Protein AF-A0A7K1H593-F1 (afdb_monomer)

Structure (mmCIF, N/CA/C/O backbone):
data_AF-A0A7K1H593-F1
#
_entry.id   AF-A0A7K1H593-F1
#
loop_
_atom_site.group_PDB
_atom_site.id
_atom_site.type_symbol
_atom_site.label_atom_id
_atom_site.label_alt_id
_atom_site.label_comp_id
_atom_site.label_asym_id
_atom_site.label_entity_id
_atom_site.label_seq_id
_atom_site.pdbx_PDB_ins_code
_atom_site.Cartn_x
_atom_site.Cartn_y
_atom_site.Cartn_z
_atom_site.occupancy
_atom_site.B_iso_or_equiv
_atom_site.auth_seq_id
_atom_site.auth_comp_id
_atom_site.auth_asym_id
_atom_site.auth_atom_id
_atom_site.pdbx_PDB_model_num
ATOM 1 N N . MET A 1 1 ? -56.464 -36.710 -16.803 1.00 37.56 1 MET A N 1
ATOM 2 C CA . MET A 1 1 ? -55.310 -37.613 -16.619 1.00 37.56 1 MET A CA 1
ATOM 3 C C . MET A 1 1 ? -54.105 -36.957 -17.285 1.00 37.56 1 MET A C 1
ATOM 5 O O . MET A 1 1 ? -54.221 -36.683 -18.466 1.00 37.56 1 MET A O 1
ATOM 9 N N . THR A 1 2 ? -53.087 -36.596 -16.481 1.00 38.41 2 THR A N 1
ATOM 10 C CA . THR A 1 2 ? -51.612 -36.566 -16.722 1.00 38.41 2 THR A CA 1
ATOM 11 C C . THR A 1 2 ? -51.073 -36.165 -18.114 1.00 38.41 2 THR A C 1
ATOM 13 O O . THR A 1 2 ? -51.560 -36.680 -19.105 1.00 38.41 2 THR A O 1
ATOM 16 N N . ALA A 1 3 ? -49.969 -35.451 -18.346 1.00 38.19 3 ALA A N 1
ATOM 17 C CA . ALA A 1 3 ? -48.940 -34.703 -17.613 1.00 38.19 3 ALA A CA 1
ATOM 18 C C . ALA A 1 3 ? -47.922 -34.210 -18.692 1.00 38.19 3 ALA A C 1
ATOM 20 O O . ALA A 1 3 ? -47.990 -34.664 -19.832 1.00 38.19 3 ALA A O 1
ATOM 21 N N . SER A 1 4 ? -46.946 -33.382 -18.293 1.00 42.38 4 SER A N 1
ATOM 22 C CA . SER A 1 4 ? -45.623 -33.174 -18.936 1.00 42.38 4 SER A CA 1
ATOM 23 C C . SER A 1 4 ? -45.465 -32.153 -20.081 1.00 42.38 4 SER A C 1
ATOM 25 O O . SER A 1 4 ? -45.614 -32.478 -21.250 1.00 42.38 4 SER A O 1
ATOM 27 N N . GLY A 1 5 ? -45.056 -30.930 -19.698 1.00 45.47 5 GLY A N 1
ATOM 28 C CA . GLY A 1 5 ? -43.670 -30.433 -19.842 1.00 45.47 5 GLY A CA 1
ATOM 29 C C . GLY A 1 5 ? -43.194 -29.894 -21.209 1.00 45.47 5 GLY A C 1
ATOM 30 O O . GLY A 1 5 ? -43.205 -30.645 -22.179 1.00 45.47 5 GLY A O 1
ATOM 31 N N . PRO A 1 6 ? -42.674 -28.648 -21.293 1.00 47.88 6 PRO A N 1
ATOM 32 C CA . PRO A 1 6 ? -41.946 -28.169 -22.467 1.00 47.88 6 PRO A CA 1
ATOM 33 C C . PRO A 1 6 ? -40.480 -28.635 -22.413 1.00 47.88 6 PRO A C 1
ATOM 35 O O . PRO A 1 6 ? -39.821 -28.480 -21.385 1.00 47.88 6 PRO A O 1
ATOM 38 N N . GLN A 1 7 ? -39.961 -29.193 -23.508 1.00 47.41 7 GLN A N 1
ATOM 39 C CA . GLN A 1 7 ? -38.524 -29.425 -23.683 1.00 47.41 7 GLN A CA 1
ATOM 40 C C . GLN A 1 7 ? -37.982 -28.561 -24.824 1.00 47.41 7 GLN A C 1
ATOM 42 O O . GLN A 1 7 ? -38.328 -28.769 -25.986 1.00 47.41 7 GLN A O 1
ATOM 47 N N . ASP A 1 8 ? -37.115 -27.617 -24.458 1.00 51.12 8 ASP A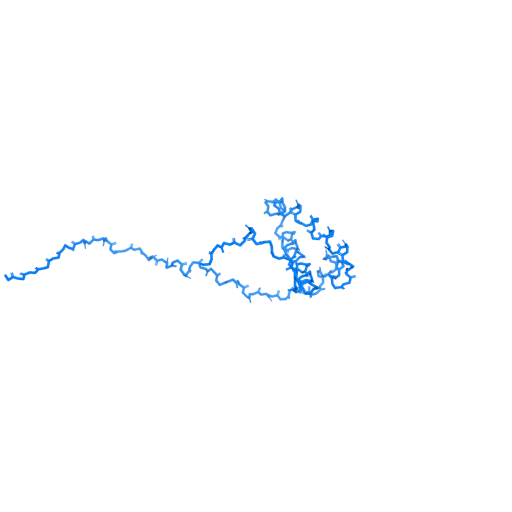 N 1
ATOM 48 C CA . ASP A 1 8 ? -36.042 -27.098 -25.310 1.00 51.12 8 ASP A CA 1
ATOM 49 C C . ASP A 1 8 ? -34.999 -28.195 -25.561 1.00 51.12 8 ASP A C 1
ATOM 51 O O . ASP A 1 8 ? -34.720 -28.999 -24.666 1.00 51.12 8 ASP A O 1
ATOM 55 N N . PRO A 1 9 ? -34.322 -28.163 -26.716 1.00 46.91 9 PRO A N 1
ATOM 56 C CA . PRO A 1 9 ? -32.936 -28.599 -26.749 1.00 46.91 9 PRO A CA 1
ATOM 57 C C . PRO A 1 9 ? -32.018 -27.494 -27.288 1.00 46.91 9 PRO A C 1
ATOM 59 O O . PRO A 1 9 ? -31.876 -27.298 -28.495 1.00 46.91 9 PRO A O 1
ATOM 62 N N . PHE A 1 10 ? -31.333 -26.814 -26.365 1.00 41.69 10 PHE A N 1
ATOM 63 C CA . PHE A 1 10 ? -30.073 -26.130 -26.653 1.00 41.69 10 PHE A CA 1
ATOM 64 C C . PHE A 1 10 ? -29.047 -27.157 -27.177 1.00 41.69 10 PHE A C 1
ATOM 66 O O . PHE A 1 10 ? -28.956 -28.257 -26.622 1.00 41.69 10 PHE A O 1
ATOM 73 N N . PRO A 1 11 ? -28.273 -26.846 -28.234 1.00 45.22 11 PRO A N 1
ATOM 74 C CA . PRO A 1 11 ? -27.295 -27.780 -28.774 1.00 45.22 11 PRO A CA 1
ATOM 75 C C . PRO A 1 11 ? -26.130 -27.990 -27.799 1.00 45.22 11 PRO A C 1
ATOM 77 O O . PRO A 1 11 ? -25.459 -27.049 -27.382 1.00 45.22 11 PRO A O 1
ATOM 80 N N . ALA A 1 12 ? -25.878 -29.259 -27.477 1.00 49.06 12 ALA A N 1
ATOM 81 C CA . ALA A 1 12 ? -24.699 -29.719 -26.760 1.00 49.06 12 ALA A CA 1
ATOM 82 C C . ALA A 1 12 ? -23.453 -29.575 -27.647 1.00 49.06 12 ALA A C 1
ATOM 84 O O . ALA A 1 12 ? -23.407 -30.148 -28.736 1.00 49.06 12 ALA A O 1
ATOM 85 N N . GLY A 1 13 ? -22.432 -28.849 -27.186 1.00 48.53 13 GLY A N 1
ATOM 86 C CA . GLY A 1 13 ? -21.150 -28.824 -27.895 1.00 48.53 13 GLY A CA 1
ATOM 87 C C . GLY A 1 13 ? -20.305 -27.576 -27.699 1.00 48.53 13 GLY A C 1
ATOM 88 O O . GLY A 1 13 ? -19.898 -26.951 -28.670 1.00 48.53 13 GLY A O 1
ATOM 89 N N . GLY A 1 14 ? -20.004 -27.231 -26.455 1.00 42.84 14 GLY A N 1
ATOM 90 C CA . GLY A 1 14 ? -18.936 -26.305 -26.110 1.00 42.84 14 GLY A CA 1
ATOM 91 C C . GLY A 1 14 ? -18.624 -26.534 -24.648 1.00 42.84 14 GLY A C 1
ATOM 92 O O . GLY A 1 14 ? -19.518 -26.412 -23.821 1.00 42.84 14 GLY A O 1
ATOM 93 N N . THR A 1 15 ? -17.413 -26.972 -24.330 1.00 50.97 15 THR A N 1
ATOM 94 C CA . THR A 1 15 ? -16.977 -27.189 -22.952 1.00 50.97 15 THR A CA 1
ATOM 95 C C . THR A 1 15 ? -17.070 -25.858 -22.209 1.00 50.97 15 THR A C 1
ATOM 97 O O . THR A 1 15 ? -16.178 -25.017 -22.316 1.00 50.97 15 THR A O 1
ATOM 100 N N . GLU A 1 16 ? -18.177 -25.637 -21.503 1.00 50.53 16 GLU A N 1
ATOM 101 C CA . GLU A 1 16 ? -18.317 -24.546 -20.552 1.00 50.53 16 GLU A CA 1
ATOM 102 C C . GLU A 1 16 ? -17.323 -24.828 -19.429 1.00 50.53 16 GLU A C 1
ATOM 104 O O . GLU A 1 16 ? -17.581 -25.607 -18.515 1.00 50.53 16 GLU A O 1
ATOM 109 N N . VAL A 1 17 ? -16.128 -24.251 -19.545 1.00 56.72 17 VAL A N 1
ATOM 110 C CA . VAL A 1 17 ? -15.201 -24.181 -18.420 1.00 56.72 17 VAL A CA 1
ATOM 111 C C . VAL A 1 17 ? -15.938 -23.462 -17.293 1.00 56.72 17 VAL A C 1
ATOM 113 O O . VAL A 1 17 ? -16.339 -22.300 -17.434 1.00 56.72 17 VAL A O 1
ATOM 116 N N . SER A 1 18 ? -16.191 -24.194 -16.208 1.00 56.59 18 SER A N 1
ATOM 117 C CA . SER A 1 18 ? -16.951 -23.694 -15.067 1.00 56.59 18 SER A CA 1
ATOM 118 C C . SER A 1 18 ? -16.257 -22.428 -14.535 1.00 56.59 18 SER A C 1
ATOM 120 O O . SER A 1 18 ? -15.024 -22.387 -14.532 1.00 56.59 18 SER A O 1
ATOM 122 N N . PRO A 1 19 ? -16.970 -21.372 -14.098 1.00 56.25 19 PRO A N 1
ATOM 123 C CA . PRO A 1 19 ? -16.346 -20.131 -13.619 1.00 56.25 19 PRO A CA 1
ATOM 124 C C . PRO A 1 19 ? -15.300 -20.364 -12.520 1.00 56.25 19 PRO A C 1
ATOM 126 O O . PRO A 1 19 ? -14.318 -19.633 -12.434 1.00 56.25 19 PRO A O 1
ATOM 129 N N . GLU A 1 20 ? -15.492 -21.427 -11.743 1.00 52.88 20 GLU A N 1
ATOM 130 C CA . GLU A 1 20 ? -14.625 -21.874 -10.652 1.00 52.88 20 GLU A CA 1
ATOM 131 C C . GLU A 1 20 ? -13.304 -22.499 -11.143 1.00 52.88 20 GLU A C 1
ATOM 133 O O . GLU A 1 20 ? -12.318 -22.498 -10.419 1.00 52.88 20 GLU A O 1
ATOM 138 N N . GLN A 1 21 ? -13.247 -22.965 -12.396 1.00 56.75 21 GLN A N 1
ATOM 139 C CA . GLN A 1 21 ? -12.048 -23.521 -13.044 1.00 56.75 21 GLN A CA 1
ATOM 140 C C . GLN A 1 21 ? -11.222 -22.459 -13.790 1.00 56.75 21 GLN A C 1
ATOM 142 O O . GLN A 1 21 ? -10.186 -22.773 -14.368 1.00 56.75 21 GLN A O 1
ATOM 147 N N . ARG A 1 22 ? -11.685 -21.199 -13.818 1.00 57.53 22 ARG A N 1
ATOM 148 C CA . ARG A 1 22 ? -10.984 -20.067 -14.452 1.00 57.53 22 ARG A CA 1
ATOM 149 C C . ARG A 1 22 ? -10.076 -19.315 -13.476 1.00 57.53 22 ARG A C 1
ATOM 151 O O . ARG A 1 22 ? -9.508 -18.289 -13.839 1.00 57.53 22 ARG A O 1
ATOM 158 N N . ILE A 1 23 ? -9.962 -19.795 -12.244 1.00 50.25 23 ILE A N 1
ATOM 159 C CA . ILE A 1 23 ? -8.953 -19.320 -11.310 1.00 50.25 23 ILE A CA 1
ATOM 160 C C . ILE A 1 23 ? -7.698 -20.115 -11.668 1.00 50.25 23 ILE A C 1
ATOM 162 O O . ILE A 1 23 ? -7.671 -21.302 -11.352 1.00 50.25 23 ILE A O 1
ATOM 166 N N . PRO A 1 24 ? -6.686 -19.541 -12.350 1.00 50.12 24 PRO A N 1
ATOM 167 C CA . PRO A 1 24 ? -5.380 -20.163 -12.286 1.00 50.12 24 PRO A CA 1
ATOM 168 C C . PRO A 1 24 ? -5.051 -20.160 -10.801 1.00 50.12 24 PRO A C 1
ATOM 170 O O . PRO A 1 24 ? -5.043 -19.085 -10.190 1.00 50.12 24 PRO A O 1
ATOM 173 N N . GLU A 1 25 ? -4.923 -21.356 -10.223 1.00 53.56 25 GLU A N 1
ATOM 174 C CA . GLU A 1 25 ? -4.205 -21.613 -8.980 1.00 53.56 25 GLU A CA 1
ATOM 175 C C . GLU A 1 25 ? -3.234 -20.461 -8.765 1.00 53.56 25 GLU A C 1
ATOM 177 O O . GLU A 1 25 ? -2.296 -20.309 -9.549 1.00 53.56 25 GLU A O 1
ATOM 182 N N . TRP A 1 26 ? -3.551 -19.557 -7.828 1.00 53.41 26 TRP A N 1
ATOM 183 C CA . TRP A 1 26 ? -2.686 -18.423 -7.539 1.00 53.41 26 TRP A CA 1
ATOM 184 C C . TRP A 1 26 ? -1.329 -19.022 -7.231 1.00 53.41 26 TRP A C 1
ATOM 186 O O . TRP A 1 26 ? -1.180 -19.673 -6.202 1.00 53.41 26 TRP A O 1
ATOM 196 N N . GLY A 1 27 ? -0.429 -18.919 -8.212 1.00 50.72 27 GLY A N 1
ATOM 197 C CA . GLY A 1 27 ? 0.699 -19.819 -8.340 1.00 50.72 27 GLY A CA 1
ATOM 198 C C . GLY A 1 27 ? 1.519 -19.756 -7.076 1.00 50.72 27 GLY A C 1
ATOM 199 O O . GLY A 1 27 ? 2.225 -18.778 -6.844 1.00 50.72 27 GLY A O 1
ATOM 200 N N . ASP A 1 28 ? 1.439 -20.812 -6.276 1.00 51.00 28 ASP A N 1
ATOM 201 C CA . ASP A 1 28 ? 2.311 -21.017 -5.127 1.00 51.00 28 ASP A CA 1
ATOM 202 C C . ASP A 1 28 ? 3.681 -21.533 -5.600 1.00 51.00 28 ASP A C 1
ATOM 204 O O . ASP A 1 28 ? 4.329 -22.356 -4.964 1.00 51.00 28 ASP A O 1
ATOM 208 N N . ASP A 1 29 ? 4.128 -21.041 -6.760 1.00 56.50 29 ASP A N 1
ATOM 209 C CA . ASP A 1 29 ? 5.493 -21.177 -7.239 1.00 56.50 29 ASP A CA 1
ATOM 210 C C . ASP A 1 29 ? 6.263 -19.924 -6.825 1.00 56.50 29 ASP A C 1
ATOM 212 O O . ASP A 1 29 ? 6.744 -19.122 -7.627 1.00 56.50 29 ASP A O 1
ATOM 216 N N . ARG A 1 30 ? 6.344 -19.710 -5.509 1.00 57.78 30 ARG A N 1
ATOM 217 C CA . ARG A 1 30 ? 7.355 -18.821 -4.944 1.00 57.78 30 ARG A CA 1
ATOM 218 C C . ARG A 1 30 ? 8.677 -19.573 -4.966 1.00 57.78 30 ARG A C 1
ATOM 220 O O . ARG A 1 30 ? 9.197 -19.959 -3.921 1.00 57.78 30 ARG A O 1
ATOM 227 N N . THR A 1 31 ? 9.244 -19.774 -6.155 1.00 52.53 31 THR A N 1
ATOM 228 C CA . THR A 1 31 ? 10.683 -20.001 -6.274 1.00 52.53 31 THR A CA 1
ATOM 229 C C . THR A 1 31 ? 11.367 -18.862 -5.535 1.00 52.53 31 THR A C 1
ATOM 231 O O . THR A 1 31 ? 11.322 -17.713 -5.975 1.00 52.53 31 THR A O 1
ATOM 234 N N . ALA A 1 32 ? 11.932 -19.170 -4.367 1.00 55.91 32 ALA A N 1
ATOM 235 C CA . ALA A 1 32 ? 12.747 -18.246 -3.604 1.00 55.91 32 ALA A CA 1
ATOM 236 C C . ALA A 1 32 ? 13.885 -17.783 -4.519 1.00 55.91 32 ALA A C 1
ATOM 238 O O . ALA A 1 32 ? 14.826 -18.532 -4.788 1.00 55.91 32 ALA A O 1
ATOM 239 N N . ALA A 1 33 ? 13.749 -16.571 -5.059 1.00 51.22 33 ALA A N 1
ATOM 240 C CA . ALA A 1 33 ? 14.813 -15.925 -5.801 1.00 51.22 33 ALA A CA 1
ATOM 241 C C . ALA A 1 33 ? 16.062 -15.881 -4.901 1.00 51.22 33 ALA A C 1
ATOM 243 O O . ALA A 1 33 ? 15.930 -15.698 -3.684 1.00 51.22 33 ALA A O 1
ATOM 244 N N . PRO A 1 34 ? 17.269 -16.089 -5.454 1.00 45.66 34 PRO A N 1
ATOM 245 C CA . PRO A 1 34 ? 18.488 -16.033 -4.661 1.00 45.66 34 PRO A CA 1
ATOM 246 C C . PRO A 1 34 ? 18.571 -14.674 -3.958 1.00 45.66 34 PRO A C 1
ATOM 248 O O . PRO A 1 34 ? 18.268 -13.643 -4.552 1.00 45.66 34 PRO A O 1
ATOM 251 N N . ALA A 1 35 ? 18.994 -14.684 -2.692 1.00 54.44 35 ALA A N 1
ATOM 252 C CA . ALA A 1 35 ? 19.035 -13.547 -1.762 1.00 54.44 35 ALA A CA 1
ATOM 253 C C . ALA A 1 35 ? 19.927 -12.352 -2.192 1.00 54.44 35 ALA A C 1
ATOM 255 O O . ALA A 1 35 ? 20.272 -11.508 -1.373 1.00 54.44 35 ALA A O 1
ATOM 256 N N . SER A 1 36 ? 20.325 -12.273 -3.464 1.00 50.72 36 SER A N 1
ATOM 257 C CA . SER A 1 36 ? 21.171 -11.225 -4.045 1.00 50.72 36 SER A CA 1
ATOM 258 C C . SER A 1 36 ? 20.391 -9.979 -4.493 1.00 50.72 36 SER A C 1
ATOM 260 O O . SER A 1 36 ? 21.012 -8.943 -4.694 1.00 50.72 36 SER A O 1
ATOM 262 N N . ASP A 1 37 ? 19.056 -10.047 -4.605 1.00 49.97 37 ASP A N 1
ATOM 263 C CA . ASP A 1 37 ? 18.191 -8.893 -4.930 1.00 49.97 37 ASP A CA 1
ATOM 264 C C . ASP A 1 37 ? 17.729 -8.094 -3.694 1.00 49.97 37 ASP A C 1
ATOM 266 O O . ASP A 1 37 ? 17.050 -7.074 -3.833 1.00 49.97 37 ASP A O 1
ATOM 270 N N . ALA A 1 38 ? 18.084 -8.533 -2.481 1.00 49.91 38 ALA A N 1
ATOM 271 C CA . ALA A 1 38 ? 17.729 -7.830 -1.245 1.00 49.91 38 ALA A CA 1
ATOM 272 C C . ALA A 1 38 ? 18.388 -6.440 -1.160 1.00 49.91 38 ALA A C 1
ATOM 274 O O . ALA A 1 38 ? 17.753 -5.488 -0.718 1.00 49.91 38 ALA A O 1
ATOM 275 N N . ASP A 1 39 ? 19.601 -6.291 -1.701 1.00 46.69 39 ASP A N 1
ATOM 276 C CA . ASP A 1 39 ? 20.321 -5.008 -1.752 1.00 46.69 39 ASP A CA 1
ATOM 277 C C . ASP A 1 39 ? 19.666 -3.973 -2.693 1.00 46.69 39 ASP A C 1
ATOM 279 O O . ASP A 1 39 ? 19.945 -2.778 -2.600 1.00 46.69 39 ASP A O 1
ATOM 283 N N . LEU A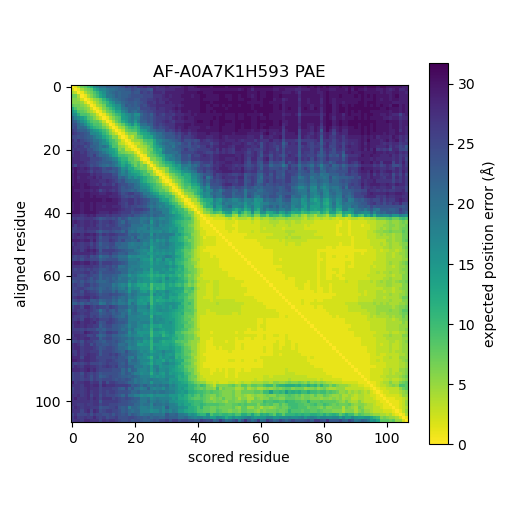 1 40 ? 18.764 -4.397 -3.592 1.00 55.59 40 LEU A N 1
ATOM 284 C CA . LEU A 1 40 ? 17.987 -3.494 -4.456 1.00 55.59 40 LEU A CA 1
ATOM 285 C C . LEU A 1 40 ? 16.646 -3.064 -3.835 1.00 55.59 40 LEU A C 1
ATOM 287 O O . LEU A 1 40 ? 16.010 -2.148 -4.360 1.00 55.59 40 LEU A O 1
ATOM 291 N N . LEU A 1 41 ? 16.191 -3.702 -2.750 1.00 66.94 41 LEU A N 1
ATOM 292 C CA . LEU A 1 41 ? 14.855 -3.491 -2.166 1.00 66.94 41 LEU A CA 1
ATOM 293 C C . LEU A 1 41 ? 14.764 -2.342 -1.155 1.00 66.94 41 LEU A C 1
ATOM 295 O O . LEU A 1 41 ? 13.685 -2.091 -0.623 1.00 66.94 41 LEU A O 1
ATOM 299 N N . GLY A 1 42 ? 15.847 -1.603 -0.926 1.00 79.19 42 GLY A N 1
ATOM 300 C CA . GLY A 1 42 ? 15.893 -0.607 0.144 1.00 79.19 42 GLY A CA 1
ATOM 301 C C . GLY A 1 42 ? 16.069 -1.254 1.521 1.00 79.19 42 GLY A C 1
ATOM 302 O O . GLY A 1 42 ? 16.404 -2.428 1.630 1.00 79.19 42 GLY A O 1
ATOM 303 N N . ILE A 1 43 ? 15.889 -0.461 2.578 1.00 91.25 43 ILE A N 1
ATOM 304 C CA . ILE A 1 43 ? 16.077 -0.896 3.974 1.00 91.25 43 ILE A CA 1
ATOM 305 C C . ILE A 1 43 ? 14.978 -1.899 4.360 1.00 91.25 43 ILE A C 1
ATOM 307 O O . ILE A 1 43 ? 13.830 -1.727 3.944 1.00 91.25 43 ILE A O 1
ATOM 311 N N . ASP A 1 44 ? 15.295 -2.925 5.155 1.00 93.00 44 ASP A N 1
ATOM 312 C CA . ASP A 1 44 ? 14.300 -3.873 5.680 1.00 93.00 44 ASP A CA 1
ATOM 313 C C . ASP A 1 44 ? 13.150 -3.107 6.378 1.00 93.00 44 ASP A C 1
ATOM 315 O O . ASP A 1 44 ? 13.421 -2.230 7.205 1.00 93.00 44 ASP A O 1
ATOM 319 N N . PRO A 1 45 ? 11.866 -3.385 6.070 1.00 94.88 45 PRO A N 1
ATOM 320 C CA . PRO A 1 45 ? 10.741 -2.736 6.742 1.00 94.88 45 PRO A CA 1
ATOM 321 C C . PRO A 1 45 ? 10.818 -2.770 8.273 1.00 94.88 45 PRO A C 1
ATOM 323 O O . PRO A 1 45 ? 10.437 -1.791 8.918 1.00 94.88 45 PRO A O 1
ATOM 326 N N . ALA A 1 46 ? 11.334 -3.854 8.858 1.00 95.50 46 ALA A N 1
ATOM 327 C CA . ALA A 1 46 ? 11.470 -4.005 10.305 1.00 95.50 46 ALA A CA 1
ATOM 328 C C . ALA A 1 46 ? 12.490 -3.022 10.910 1.00 95.50 46 ALA A C 1
ATOM 330 O O . ALA A 1 46 ? 12.391 -2.670 12.086 1.00 95.50 46 ALA A O 1
ATOM 331 N N . GLU A 1 47 ? 13.444 -2.541 10.109 1.00 96.31 47 GLU A N 1
ATOM 332 C CA . GLU A 1 47 ? 14.439 -1.540 10.505 1.00 96.31 47 GLU A CA 1
ATOM 333 C C . GLU A 1 47 ? 13.942 -0.097 10.311 1.00 96.31 47 GLU A C 1
ATOM 335 O O . GLU A 1 47 ? 14.532 0.841 10.854 1.00 96.31 47 GLU A O 1
ATOM 340 N N . LEU A 1 48 ? 12.848 0.111 9.569 1.00 96.62 48 LEU A N 1
ATOM 341 C CA . LEU A 1 48 ? 12.272 1.439 9.360 1.00 96.62 48 LEU A CA 1
ATOM 342 C C . LEU A 1 48 ? 11.519 1.932 10.598 1.00 96.62 48 LEU A C 1
ATOM 344 O O . LEU A 1 48 ? 10.651 1.244 11.144 1.00 96.62 48 LEU A O 1
ATOM 348 N N . GLY A 1 49 ? 11.765 3.187 10.979 1.00 97.00 49 GLY A N 1
ATOM 349 C CA . GLY A 1 49 ? 10.912 3.905 11.926 1.00 97.00 49 GLY A CA 1
ATOM 350 C C . GLY A 1 49 ? 9.496 4.116 11.373 1.00 97.00 49 GLY A C 1
ATOM 351 O O . GLY A 1 49 ? 9.282 4.085 10.165 1.00 97.00 49 GLY A O 1
ATOM 352 N N . GLU A 1 50 ? 8.518 4.348 12.253 1.00 96.81 50 GLU A N 1
ATOM 353 C CA . GLU A 1 50 ? 7.101 4.501 11.874 1.00 96.81 50 GLU A CA 1
ATOM 354 C C . GLU A 1 50 ? 6.883 5.579 10.799 1.00 96.81 50 GLU A C 1
ATOM 356 O O . GLU A 1 50 ? 6.237 5.334 9.784 1.00 96.81 50 GLU A O 1
ATOM 361 N N . G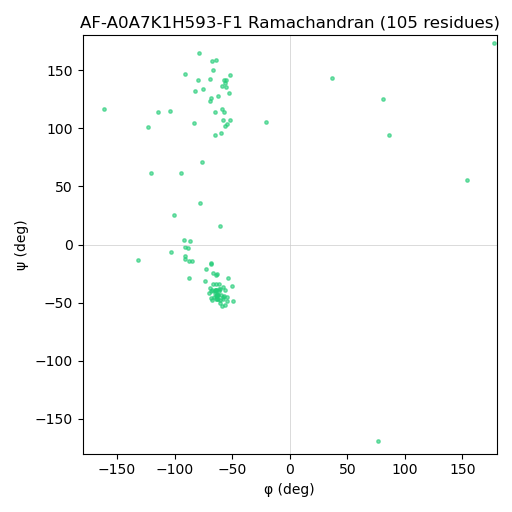LU A 1 51 ? 7.461 6.768 10.978 1.00 97.75 51 GLU A N 1
ATOM 362 C CA . GLU A 1 51 ? 7.302 7.870 10.022 1.00 97.75 51 GLU A CA 1
ATOM 363 C C . GLU A 1 51 ? 7.898 7.539 8.648 1.00 97.75 51 GLU A C 1
ATOM 365 O O . GLU A 1 51 ? 7.312 7.869 7.613 1.00 97.75 51 GLU A O 1
ATOM 370 N N . ASP A 1 52 ? 9.045 6.858 8.633 1.00 97.62 52 ASP A N 1
ATOM 371 C CA . ASP A 1 52 ? 9.715 6.450 7.403 1.00 97.62 52 ASP A CA 1
ATOM 372 C C . ASP A 1 52 ? 8.933 5.342 6.686 1.00 97.62 52 ASP A C 1
ATOM 374 O O . ASP A 1 52 ? 8.743 5.436 5.472 1.00 97.62 52 ASP A O 1
ATOM 378 N N . LEU A 1 53 ? 8.405 4.362 7.431 1.00 97.44 53 LEU A N 1
ATOM 379 C CA . LEU A 1 53 ? 7.536 3.297 6.923 1.00 97.44 53 LEU A CA 1
ATOM 380 C C . LEU A 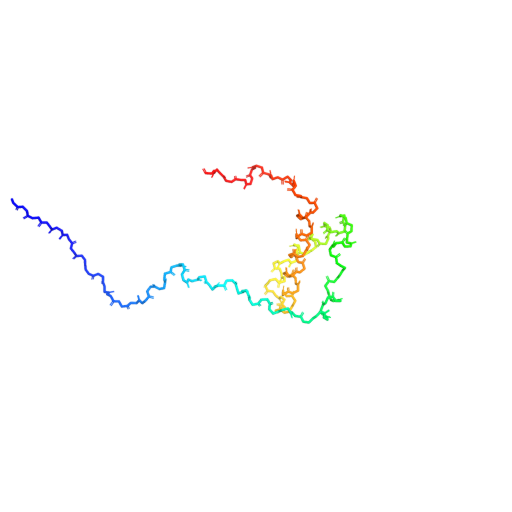1 53 ? 6.303 3.884 6.220 1.00 97.44 53 LEU A C 1
ATOM 382 O O . LEU A 1 53 ? 6.029 3.572 5.057 1.00 97.44 53 LEU A O 1
ATOM 386 N N . ILE A 1 54 ? 5.591 4.792 6.895 1.00 97.31 54 ILE A N 1
ATOM 387 C CA . ILE A 1 54 ? 4.401 5.449 6.342 1.00 97.31 54 ILE A CA 1
ATOM 388 C C . ILE A 1 54 ? 4.759 6.295 5.116 1.00 97.31 54 ILE A C 1
ATOM 390 O O . ILE A 1 54 ? 4.066 6.230 4.094 1.00 97.31 54 ILE A O 1
ATOM 394 N N . ARG A 1 55 ? 5.849 7.069 5.174 1.00 97.62 55 ARG A N 1
ATOM 395 C CA . ARG A 1 55 ? 6.318 7.884 4.043 1.00 97.62 55 ARG A CA 1
ATOM 396 C C . ARG A 1 55 ? 6.641 7.020 2.827 1.00 97.62 55 ARG A C 1
ATOM 398 O O . ARG A 1 55 ? 6.295 7.387 1.701 1.00 97.62 55 ARG A O 1
ATOM 405 N N . GLU A 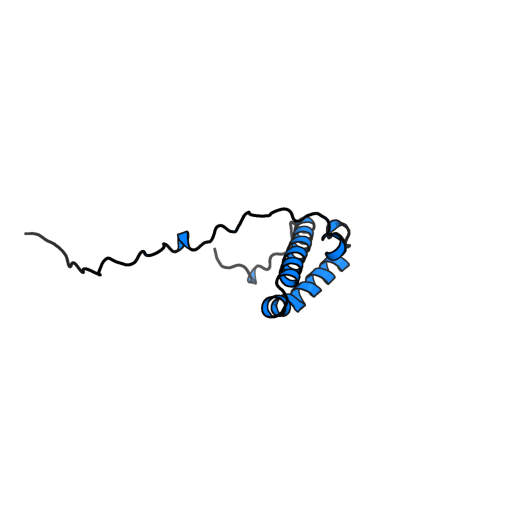1 56 ? 7.306 5.891 3.033 1.00 96.88 56 GLU A N 1
ATOM 406 C CA . GLU A 1 56 ? 7.690 4.995 1.950 1.00 96.88 56 GLU A CA 1
ATOM 407 C C . GLU A 1 56 ? 6.470 4.317 1.316 1.00 96.88 56 GLU A C 1
ATOM 409 O O . GLU A 1 56 ? 6.308 4.382 0.093 1.00 96.88 56 GLU A O 1
ATOM 414 N N . MET A 1 57 ? 5.542 3.795 2.130 1.00 97.06 57 MET A N 1
ATOM 415 C CA . MET A 1 57 ? 4.264 3.262 1.644 1.00 97.06 57 MET A CA 1
ATOM 416 C C . MET A 1 57 ? 3.504 4.290 0.801 1.00 97.06 57 MET A C 1
ATOM 418 O O . MET A 1 57 ? 3.015 3.962 -0.282 1.00 97.06 57 MET A O 1
ATOM 422 N N . GLN A 1 58 ? 3.416 5.544 1.253 1.00 97.94 58 GLN A N 1
ATOM 423 C CA . GLN A 1 58 ? 2.763 6.614 0.491 1.00 97.94 58 GLN A CA 1
ATOM 424 C C . GLN A 1 58 ? 3.453 6.875 -0.856 1.00 97.94 58 GLN A C 1
ATOM 426 O O . GLN A 1 58 ? 2.782 7.134 -1.858 1.00 97.94 58 GLN A O 1
ATOM 431 N N . SER A 1 59 ? 4.786 6.806 -0.901 1.00 96.06 59 SER A N 1
ATOM 432 C CA . SER A 1 59 ? 5.557 6.986 -2.133 1.00 96.06 59 SER A CA 1
ATOM 433 C C . SER A 1 59 ? 5.267 5.889 -3.163 1.00 96.06 59 SER A C 1
ATOM 435 O O . SER A 1 59 ? 5.023 6.197 -4.335 1.00 96.06 59 SER A O 1
ATOM 437 N N . LEU A 1 60 ? 5.211 4.624 -2.730 1.00 96.25 60 LEU A N 1
ATOM 438 C CA . LEU A 1 60 ? 4.857 3.504 -3.608 1.00 96.25 60 LEU A CA 1
ATOM 439 C C . LEU A 1 60 ? 3.424 3.632 -4.126 1.00 96.25 60 LEU A C 1
ATOM 441 O O . LEU A 1 60 ? 3.195 3.575 -5.334 1.00 96.25 60 LEU A O 1
ATOM 445 N N . HIS A 1 61 ? 2.463 3.922 -3.248 1.00 98.00 61 HIS A N 1
ATOM 446 C CA . HIS A 1 61 ? 1.064 4.091 -3.643 1.00 98.00 61 HIS A CA 1
ATOM 447 C C . HIS A 1 61 ? 0.863 5.189 -4.692 1.00 98.00 61 HIS A C 1
ATOM 449 O O . HIS A 1 61 ? 0.055 5.021 -5.607 1.00 98.00 61 HIS A O 1
ATOM 455 N N . ARG A 1 62 ? 1.630 6.284 -4.612 1.00 98.25 62 ARG A N 1
ATOM 456 C CA . ARG A 1 62 ? 1.567 7.389 -5.580 1.00 98.25 62 ARG A CA 1
ATOM 457 C C . ARG A 1 62 ? 1.916 6.952 -7.004 1.00 98.25 62 ARG A C 1
ATOM 459 O O . ARG A 1 62 ? 1.376 7.505 -7.955 1.00 98.25 62 ARG A O 1
ATOM 466 N N . THR A 1 63 ? 2.824 5.991 -7.151 1.00 97.56 63 THR A N 1
ATOM 467 C CA . THR A 1 63 ? 3.361 5.559 -8.453 1.00 97.56 63 THR A CA 1
ATOM 468 C C . THR A 1 63 ? 2.774 4.238 -8.942 1.00 97.56 63 THR A C 1
ATOM 470 O O . THR A 1 63 ? 2.980 3.872 -10.093 1.00 97.56 63 THR A O 1
ATOM 473 N N . ARG A 1 64 ? 1.972 3.550 -8.119 1.00 97.50 64 ARG A N 1
ATOM 474 C CA . ARG A 1 64 ? 1.454 2.200 -8.385 1.00 97.50 64 ARG A CA 1
ATOM 475 C C . ARG A 1 64 ? 0.820 2.023 -9.762 1.00 97.50 64 ARG A C 1
ATOM 477 O O . ARG A 1 64 ? 1.135 1.061 -10.457 1.00 97.50 64 ARG A O 1
ATOM 484 N N . LEU A 1 65 ? -0.076 2.927 -10.162 1.00 98.56 65 LEU A N 1
ATOM 485 C CA . LEU A 1 65 ? -0.756 2.811 -11.456 1.00 98.56 65 LEU A CA 1
ATOM 486 C C . LEU A 1 65 ? 0.197 3.051 -12.632 1.00 98.56 65 LEU A C 1
ATOM 488 O O . LEU A 1 65 ? 0.071 2.390 -13.658 1.00 98.56 65 LEU A O 1
ATOM 492 N N . ASP A 1 66 ? 1.128 3.989 -12.487 1.00 98.44 66 ASP A N 1
ATOM 493 C CA . ASP A 1 66 ? 2.104 4.288 -13.531 1.00 98.44 66 ASP A CA 1
ATOM 494 C C . ASP A 1 66 ? 3.070 3.113 -13.725 1.00 98.44 66 ASP A C 1
ATOM 496 O O . ASP A 1 66 ? 3.207 2.602 -14.836 1.00 98.44 66 ASP A O 1
ATOM 500 N N . THR A 1 67 ? 3.614 2.583 -12.624 1.00 97.81 67 THR A N 1
ATOM 501 C CA . THR A 1 67 ? 4.460 1.384 -12.626 1.00 97.81 67 THR A CA 1
ATOM 502 C C . THR A 1 67 ? 3.733 0.189 -13.241 1.00 97.81 67 THR A C 1
ATOM 504 O O . THR A 1 67 ? 4.295 -0.505 -14.081 1.00 97.81 67 THR A O 1
ATOM 507 N N . LEU A 1 68 ? 2.463 -0.027 -12.883 1.00 98.25 68 LEU A N 1
ATOM 508 C CA . LEU A 1 68 ? 1.657 -1.126 -13.421 1.00 98.25 68 LEU A CA 1
ATOM 509 C C . LEU A 1 68 ? 1.479 -1.050 -14.941 1.00 98.25 68 LEU A C 1
ATOM 511 O O . LEU A 1 68 ? 1.431 -2.081 -15.604 1.00 98.25 68 LEU A O 1
ATOM 515 N N . ARG A 1 69 ? 1.315 0.154 -15.494 1.00 98.44 69 ARG A N 1
ATOM 516 C CA . ARG A 1 69 ? 1.008 0.327 -16.918 1.00 98.44 69 ARG A CA 1
ATOM 517 C C . ARG A 1 69 ? 2.250 0.402 -17.795 1.00 98.44 69 ARG A C 1
ATOM 519 O O . ARG A 1 69 ? 2.147 0.085 -18.978 1.00 98.44 69 ARG A O 1
ATOM 526 N N . HIS A 1 70 ? 3.366 0.890 -17.256 1.00 98.31 70 HIS A N 1
ATOM 527 C CA . HIS A 1 70 ? 4.475 1.368 -18.083 1.00 98.31 70 HIS A CA 1
ATOM 528 C C . HIS A 1 70 ? 5.856 0.846 -17.671 1.00 98.31 70 HIS A C 1
ATOM 530 O O . HIS A 1 70 ? 6.800 1.007 -18.445 1.00 98.31 70 HIS A O 1
ATOM 536 N N . ALA A 1 71 ? 6.017 0.248 -16.487 1.00 96.31 71 ALA A N 1
ATOM 537 C CA . ALA A 1 71 ? 7.318 -0.263 -16.065 1.00 96.31 71 ALA A CA 1
ATOM 538 C C . ALA A 1 71 ? 7.645 -1.617 -16.711 1.00 96.31 71 ALA A C 1
ATOM 540 O O . ALA A 1 71 ? 6.781 -2.305 -17.251 1.00 96.31 71 ALA A O 1
ATOM 541 N N . THR A 1 72 ? 8.916 -2.011 -16.638 1.00 97.94 72 THR A N 1
ATOM 542 C CA . THR A 1 72 ? 9.335 -3.369 -16.999 1.00 97.94 72 THR A CA 1
ATOM 543 C C . THR A 1 72 ? 8.775 -4.387 -16.007 1.00 97.94 72 THR A C 1
ATOM 545 O O . THR A 1 72 ? 8.524 -4.056 -14.847 1.00 97.94 72 THR A O 1
ATOM 548 N N . ASP A 1 73 ? 8.675 -5.652 -16.419 1.00 96.50 73 ASP A N 1
ATOM 549 C CA . ASP A 1 73 ? 8.195 -6.732 -15.545 1.00 96.50 73 ASP A CA 1
ATOM 550 C C . ASP A 1 73 ? 9.019 -6.851 -14.254 1.00 96.50 73 ASP A C 1
ATOM 552 O O . ASP A 1 73 ? 8.464 -7.030 -13.172 1.00 96.50 73 ASP A O 1
ATOM 556 N N . SER A 1 74 ? 10.342 -6.676 -14.339 1.00 94.00 74 SER A N 1
ATOM 557 C CA . SER A 1 74 ? 11.233 -6.686 -13.171 1.00 94.00 74 SER A CA 1
ATOM 558 C C . SER A 1 74 ? 10.961 -5.530 -12.205 1.00 94.00 74 SER A C 1
ATOM 560 O O . SER A 1 74 ? 10.936 -5.724 -10.990 1.00 94.00 74 SER A O 1
ATOM 562 N N . ALA A 1 75 ? 10.723 -4.325 -12.727 1.00 94.62 75 ALA A N 1
ATOM 563 C CA . ALA A 1 75 ? 10.408 -3.157 -11.914 1.00 94.62 75 ALA A CA 1
ATOM 564 C C . ALA A 1 75 ? 9.028 -3.294 -11.258 1.00 94.62 75 ALA A C 1
ATOM 566 O O . ALA A 1 75 ? 8.877 -2.974 -10.078 1.00 94.62 75 ALA A O 1
ATOM 567 N N . LEU A 1 76 ? 8.042 -3.828 -11.986 1.00 97.06 76 LEU A N 1
ATOM 568 C CA . LEU A 1 76 ? 6.728 -4.138 -11.435 1.00 97.06 76 LEU A CA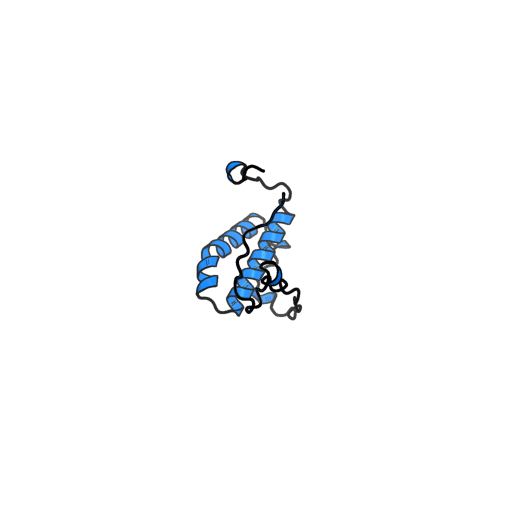 1
ATOM 569 C C . LEU A 1 76 ? 6.818 -5.208 -10.340 1.00 97.06 76 LEU A C 1
ATOM 571 O O . LEU A 1 76 ? 6.264 -5.010 -9.261 1.00 97.06 76 LEU A O 1
ATOM 575 N N . ALA A 1 77 ? 7.549 -6.300 -10.571 1.00 95.25 77 ALA A N 1
ATOM 576 C CA . ALA A 1 77 ? 7.744 -7.358 -9.580 1.00 95.25 77 ALA A CA 1
ATOM 577 C C . ALA A 1 77 ? 8.369 -6.815 -8.285 1.00 95.25 77 ALA A C 1
ATOM 579 O O . ALA A 1 77 ? 7.864 -7.082 -7.193 1.00 95.25 77 ALA A O 1
ATOM 580 N N . ASN A 1 78 ? 9.405 -5.982 -8.404 1.00 94.06 78 ASN A N 1
ATOM 581 C CA . ASN A 1 78 ? 10.034 -5.328 -7.258 1.00 94.06 78 ASN A CA 1
ATOM 582 C C . ASN A 1 78 ? 9.065 -4.387 -6.529 1.00 94.06 78 ASN A C 1
ATOM 584 O O . ASN A 1 78 ? 8.991 -4.413 -5.303 1.00 94.06 78 ASN A O 1
ATOM 588 N N . HIS A 1 79 ? 8.284 -3.591 -7.265 1.00 96.25 79 HIS A N 1
ATOM 589 C CA . HIS A 1 79 ? 7.297 -2.681 -6.685 1.00 96.25 79 HIS A CA 1
ATOM 590 C C . HIS A 1 79 ? 6.201 -3.427 -5.911 1.00 96.25 79 HIS A C 1
ATOM 592 O O . HIS A 1 79 ? 5.840 -3.020 -4.805 1.00 96.25 79 HIS A O 1
ATOM 598 N N . LEU A 1 80 ? 5.686 -4.529 -6.467 1.00 95.62 80 LEU A N 1
ATOM 599 C CA . LEU A 1 80 ? 4.675 -5.365 -5.815 1.00 95.62 80 LEU A CA 1
ATOM 600 C C . LEU A 1 80 ? 5.228 -6.034 -4.556 1.00 95.62 80 LEU A C 1
ATOM 602 O O . LEU A 1 80 ? 4.572 -5.990 -3.516 1.00 95.62 80 LEU A O 1
ATOM 606 N N . ARG A 1 81 ? 6.443 -6.592 -4.630 1.00 95.25 81 ARG A N 1
ATOM 607 C CA . ARG A 1 81 ? 7.121 -7.197 -3.478 1.00 95.25 81 ARG A CA 1
ATOM 608 C C . ARG A 1 81 ? 7.315 -6.178 -2.356 1.00 95.25 81 ARG A C 1
ATOM 610 O O . ARG A 1 81 ? 6.839 -6.407 -1.250 1.00 95.25 81 ARG A O 1
ATOM 617 N N . ARG A 1 82 ? 7.911 -5.022 -2.662 1.00 96.06 82 ARG A N 1
ATOM 618 C CA . ARG A 1 82 ? 8.173 -3.972 -1.668 1.00 96.06 82 ARG A CA 1
ATOM 619 C C . ARG A 1 82 ? 6.891 -3.434 -1.030 1.00 96.06 82 ARG A C 1
ATOM 621 O O . ARG A 1 82 ? 6.852 -3.197 0.172 1.00 96.06 82 ARG A O 1
ATOM 628 N N . THR A 1 83 ? 5.831 -3.266 -1.823 1.00 96.62 83 THR A N 1
ATOM 629 C CA . THR A 1 83 ? 4.522 -2.835 -1.308 1.00 96.62 83 THR A CA 1
ATOM 630 C C . THR A 1 83 ? 3.982 -3.839 -0.288 1.00 96.62 83 THR A C 1
ATOM 632 O O . THR A 1 83 ? 3.598 -3.439 0.807 1.00 96.62 83 THR A O 1
ATOM 635 N N . ALA A 1 84 ? 4.014 -5.136 -0.609 1.00 96.88 84 ALA A N 1
ATOM 636 C CA . ALA A 1 84 ? 3.532 -6.185 0.287 1.00 96.88 84 ALA A CA 1
ATOM 637 C C . ALA A 1 84 ? 4.362 -6.293 1.579 1.00 96.88 84 ALA A C 1
ATOM 639 O O . ALA A 1 84 ? 3.800 -6.492 2.655 1.00 96.88 84 ALA A O 1
ATOM 640 N N . GLU A 1 85 ? 5.684 -6.145 1.487 1.00 96.50 85 GLU A N 1
ATOM 641 C CA . GLU A 1 85 ? 6.596 -6.152 2.637 1.00 96.50 85 GLU A CA 1
ATOM 642 C C . GLU A 1 85 ? 6.275 -5.018 3.625 1.00 96.50 85 GLU A C 1
ATOM 644 O O . GLU A 1 85 ? 6.062 -5.272 4.811 1.00 96.50 85 GLU A O 1
ATOM 649 N N . LEU A 1 86 ? 6.152 -3.777 3.138 1.00 97.25 86 LEU A N 1
ATOM 650 C CA . LEU A 1 86 ? 5.835 -2.622 3.988 1.00 97.25 86 LEU A CA 1
ATOM 651 C C . LEU A 1 86 ? 4.414 -2.697 4.567 1.00 97.25 86 LEU A C 1
ATOM 653 O O . LEU A 1 86 ? 4.203 -2.364 5.731 1.00 97.25 86 LEU A O 1
ATOM 657 N N . GLU A 1 87 ? 3.434 -3.159 3.784 1.00 97.56 87 GLU A N 1
ATOM 658 C CA . GLU A 1 87 ? 2.060 -3.363 4.262 1.00 97.56 87 GLU A CA 1
ATOM 659 C C . GLU A 1 87 ? 1.993 -4.434 5.357 1.00 97.56 87 GLU A C 1
ATOM 661 O O . GLU A 1 87 ? 1.267 -4.269 6.339 1.00 97.56 87 GLU A O 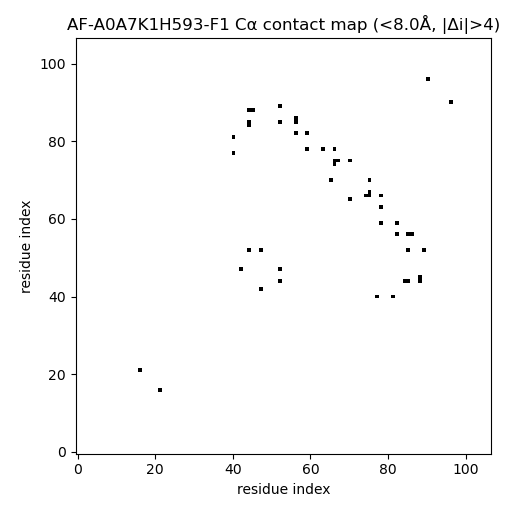1
ATOM 666 N N . THR A 1 88 ? 2.765 -5.515 5.215 1.00 97.50 88 THR A N 1
ATOM 667 C CA . THR A 1 88 ? 2.848 -6.579 6.224 1.00 97.50 88 THR A CA 1
ATOM 668 C C . THR A 1 88 ? 3.406 -6.035 7.532 1.00 97.50 88 THR A C 1
ATOM 670 O O . THR A 1 88 ? 2.813 -6.265 8.586 1.00 97.50 88 THR A O 1
ATOM 673 N N . GLU A 1 89 ? 4.492 -5.265 7.467 1.00 98.00 89 GLU A N 1
ATOM 674 C CA . GLU A 1 89 ? 5.088 -4.640 8.647 1.00 98.00 89 GLU A CA 1
ATOM 675 C C . GLU A 1 89 ? 4.128 -3.642 9.309 1.00 98.00 89 GLU A C 1
ATOM 677 O O . GLU A 1 89 ? 3.940 -3.664 10.527 1.00 98.00 89 GLU A O 1
ATOM 682 N N . TYR A 1 90 ? 3.437 -2.819 8.517 1.00 97.38 90 TYR A N 1
ATOM 683 C CA . TYR A 1 90 ? 2.413 -1.914 9.036 1.00 97.38 90 TYR A CA 1
ATOM 684 C C . TYR A 1 90 ? 1.307 -2.676 9.781 1.00 97.38 90 TYR A C 1
ATOM 686 O O . TYR A 1 90 ? 0.944 -2.319 10.901 1.00 97.38 90 TYR A O 1
ATOM 694 N N . LEU A 1 91 ? 0.786 -3.764 9.211 1.00 96.81 91 LEU A N 1
ATOM 695 C CA . LEU A 1 91 ? -0.245 -4.572 9.869 1.00 96.81 91 LEU A CA 1
ATOM 696 C C . LEU A 1 91 ? 0.271 -5.284 11.127 1.00 96.81 91 LEU A C 1
ATOM 698 O O . LEU A 1 91 ? -0.490 -5.428 12.085 1.00 96.81 91 LEU A O 1
ATOM 702 N N . ALA A 1 92 ? 1.540 -5.698 11.146 1.00 96.69 92 ALA A N 1
ATOM 703 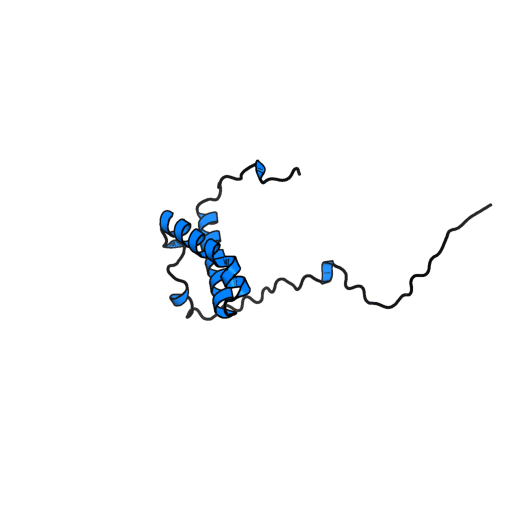C CA . ALA A 1 92 ? 2.173 -6.297 12.317 1.00 96.69 92 ALA A CA 1
ATOM 704 C C . ALA A 1 92 ? 2.293 -5.298 13.481 1.00 96.69 92 ALA A C 1
ATOM 706 O O . ALA A 1 92 ? 2.019 -5.658 14.627 1.00 96.69 92 ALA A O 1
ATOM 707 N N . ARG A 1 93 ? 2.634 -4.033 13.192 1.00 97.00 93 ARG A N 1
ATOM 708 C CA . ARG A 1 93 ? 2.694 -2.944 14.185 1.00 97.00 93 ARG A CA 1
ATOM 709 C C . ARG A 1 93 ? 1.317 -2.462 14.635 1.00 97.00 93 ARG A C 1
ATOM 711 O O . ARG A 1 93 ? 1.158 -2.061 15.787 1.00 97.00 93 ARG A O 1
ATOM 718 N N . HIS A 1 94 ? 0.318 -2.525 13.751 1.00 95.88 94 HIS A N 1
ATOM 719 C CA . HIS A 1 94 ? -1.020 -1.963 13.965 1.00 95.88 94 HIS A CA 1
ATOM 720 C C . HIS A 1 94 ? -2.137 -3.023 13.882 1.00 95.88 94 HIS A C 1
ATOM 722 O O . HIS A 1 94 ? -3.053 -2.900 13.057 1.00 95.88 94 HIS A O 1
ATOM 728 N N . PRO A 1 95 ? -2.146 -4.051 14.759 1.00 93.31 95 PRO A N 1
ATOM 729 C CA . PRO A 1 95 ? -3.175 -5.093 14.728 1.00 93.31 95 PRO A CA 1
ATOM 730 C C . PRO A 1 95 ? -4.582 -4.551 15.040 1.00 93.31 95 PRO A C 1
ATOM 732 O O . PRO A 1 95 ? -5.575 -5.110 14.580 1.00 93.31 95 PRO A O 1
ATOM 735 N N . GLY A 1 96 ? -4.673 -3.445 15.787 1.00 91.38 96 GLY A N 1
ATOM 736 C CA . GLY A 1 96 ? -5.917 -2.749 16.132 1.00 91.38 96 GLY A CA 1
ATOM 737 C C . GLY A 1 96 ? -6.202 -1.503 15.291 1.00 91.38 96 GLY A C 1
ATOM 738 O O . GLY A 1 96 ? -6.849 -0.591 15.801 1.00 91.38 96 GLY A O 1
ATOM 739 N N . ARG A 1 97 ? -5.677 -1.414 14.057 1.00 91.56 97 ARG A N 1
ATOM 740 C CA . ARG A 1 97 ? -5.868 -0.238 13.188 1.00 91.56 97 ARG A CA 1
ATOM 741 C C . ARG A 1 97 ? -7.345 0.141 13.055 1.00 91.56 97 ARG A C 1
ATOM 743 O O . ARG A 1 97 ? -8.219 -0.726 12.996 1.00 91.56 97 ARG A O 1
ATOM 750 N N . GLU A 1 98 ? -7.602 1.438 12.953 1.00 88.19 98 GLU A N 1
ATOM 751 C CA . GLU A 1 98 ? -8.953 1.959 12.785 1.00 88.19 98 GLU A CA 1
ATOM 752 C C . GLU A 1 98 ? -9.567 1.457 11.471 1.00 88.19 98 GLU A C 1
ATOM 754 O O . GLU A 1 98 ? -8.980 1.573 10.392 1.00 88.19 98 GLU A O 1
ATOM 759 N N . VAL A 1 99 ? -10.762 0.878 11.571 1.00 89.12 99 VAL A N 1
ATOM 760 C CA . VAL A 1 99 ? -11.584 0.518 10.418 1.00 89.12 99 VAL A CA 1
ATOM 761 C C . VAL A 1 99 ? -12.691 1.551 10.325 1.00 89.12 99 VAL A C 1
ATOM 763 O O . VAL A 1 99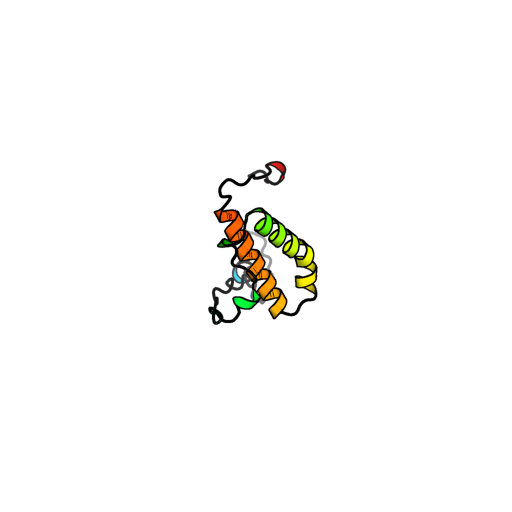 ? -13.536 1.637 11.211 1.00 89.12 99 VAL A O 1
ATOM 766 N N . ASP A 1 100 ? -12.679 2.328 9.248 1.00 90.25 100 ASP A N 1
ATOM 767 C CA . ASP A 1 100 ? -13.714 3.320 8.976 1.00 90.25 100 ASP A CA 1
ATOM 768 C C . ASP A 1 100 ? -15.062 2.611 8.735 1.00 90.25 100 ASP A C 1
ATOM 770 O O . ASP A 1 100 ? -15.205 1.900 7.730 1.00 90.25 100 ASP A O 1
ATOM 774 N N . PRO A 1 101 ? -16.064 2.787 9.619 1.00 89.75 101 PRO A N 1
ATOM 775 C CA . PRO A 1 101 ? -17.343 2.098 9.496 1.00 89.75 101 PRO A CA 1
ATOM 776 C C . PRO A 1 101 ? -18.091 2.495 8.220 1.00 89.75 101 PRO A C 1
ATOM 778 O O . PRO A 1 101 ? -18.849 1.688 7.693 1.00 89.75 101 PRO A O 1
ATOM 781 N N . SER A 1 102 ? -17.843 3.689 7.666 1.00 92.88 102 SER A N 1
ATOM 782 C CA . SER A 1 102 ? -18.458 4.126 6.406 1.00 92.88 102 SER A CA 1
ATOM 783 C C . SER A 1 102 ? -17.964 3.343 5.183 1.00 92.88 102 SER A C 1
ATOM 785 O O . SER A 1 102 ? -18.604 3.366 4.132 1.00 92.88 102 SER A O 1
ATOM 787 N N . ARG A 1 103 ? -16.833 2.632 5.309 1.00 89.25 103 ARG A N 1
ATOM 788 C CA . ARG A 1 103 ? -16.272 1.760 4.265 1.00 89.25 103 ARG A CA 1
ATOM 789 C C . ARG A 1 103 ? -16.765 0.321 4.360 1.00 89.25 103 ARG A C 1
ATOM 791 O O . ARG A 1 103 ? -16.493 -0.462 3.446 1.00 89.25 103 ARG A O 1
ATOM 798 N N . LEU A 1 104 ? -17.456 -0.035 5.440 1.00 90.94 104 LEU A N 1
ATOM 799 C CA . LEU A 1 104 ? -18.038 -1.357 5.601 1.00 90.94 104 LEU A CA 1
ATOM 800 C C . LEU A 1 104 ? -19.350 -1.437 4.812 1.00 90.94 104 LEU A C 1
ATOM 802 O O . LEU A 1 104 ? -20.108 -0.473 4.737 1.00 90.94 104 LEU A O 1
ATOM 806 N N . ARG A 1 105 ? -19.606 -2.587 4.189 1.00 87.88 105 ARG A N 1
ATOM 807 C CA . ARG A 1 105 ? -20.917 -2.890 3.605 1.00 87.88 105 ARG A CA 1
ATOM 808 C C . ARG A 1 105 ? -21.762 -3.602 4.653 1.00 87.88 105 ARG A C 1
ATOM 810 O O . ARG A 1 105 ? -21.203 -4.355 5.450 1.00 87.88 105 ARG A O 1
ATOM 817 N N . ASP A 1 106 ? -23.073 -3.376 4.625 1.00 85.19 106 ASP A N 1
ATOM 818 C CA . ASP A 1 106 ? -24.010 -4.138 5.452 1.00 85.19 106 ASP A CA 1
ATOM 819 C C . ASP A 1 106 ? -23.830 -5.641 5.179 1.00 85.19 106 ASP A C 1
ATOM 821 O O . ASP A 1 106 ? -23.636 -6.046 4.027 1.00 85.19 106 ASP A O 1
ATOM 825 N N . ALA A 1 107 ? -23.803 -6.425 6.259 1.00 73.12 107 ALA A N 1
ATOM 826 C CA . ALA A 1 107 ? -23.516 -7.859 6.243 1.00 73.12 107 ALA A CA 1
ATOM 827 C C . ALA A 1 107 ? -24.696 -8.701 5.742 1.00 73.12 107 ALA A C 1
ATOM 829 O O . ALA A 1 107 ? -25.858 -8.334 6.039 1.00 73.12 107 ALA A O 1
#

Radius of gyration: 23.99 Å; Cα contacts (8 Å, |Δi|>4): 25; chains: 1; bounding box: 76×46×45 Å

pLDDT: mean 77.79, std 22.23, range [37.56, 98.56]

Sequence (107 aa):
MTASGPQDPFPAGGTEVSPEQRIPEWGDDRTAAPASDADLLGIDPAELGEEDLIREMQSLHRTRLDTLRHATDSALANHLRRTAELETEYLARHPGREVDPSRLRDA

Mean predicted aligned error: 14.68 Å

Nearest PDB structures (foldseek):
  2yxh-assembly1_B  TM=6.367E-01  e=4.880E+00  Thermotoga maritima MSB8

Secondary structure (DSSP, 8-state):
---------PPP-S----GGGGS-----------TTSGGGS-S-GGGS-HHHHHHHHHHHHHHHHHHHHHS-HHHHHHHHHHHHHHHHHHHHH-TT----GGGPPP-

Solvent-accessible surface area (backbone atoms only — not comparable to full-atom values): 7221 Å² total; per-residue (Å²): 132,90,84,86,84,92,80,85,79,81,85,87,84,71,90,73,74,50,80,82,71,69,56,72,70,80,72,86,73,73,72,79,68,72,84,77,59,53,84,75,67,61,77,59,57,90,77,44,52,71,70,56,46,53,52,49,53,53,55,50,64,74,42,45,69,56,38,71,74,69,49,55,71,69,57,35,52,50,52,54,51,51,51,52,50,45,50,50,48,50,46,70,77,41,80,82,59,87,74,66,70,89,78,58,74,89,129

Foldseek 3Di:
DDDDDDDDDDDDDDPPCDPVNPPPPPDPPPPPDPPPCVVVLPDQLVPDDPVRLVVVLVVLVVCLVVCVPPNDPVSNVSSVVSNVRSVVSVCVVCVPDDDDVVPDDDD